Protein AF-A0A016SL12-F1 (afdb_monomer_lite)

Sequence (101 aa):
MISTPQLGLHCGKDRKITELVTTAKVLSLTGTASTVDHKVKHEIEYRNRMGILYNTPYPIKIPQKCKCILQLDRTYVIGYDGNKGGYLFAKLSNELTQEER

Organism: NCBI:txid53326

Secondary structure (DSSP, 8-state):
-------SS---TT----SEEEEEEEEEEEE-SSEEEEEEEEEEEEEESS-----S-EEEEEETTSS-PPPTT-EEEEEEEGGGTEEEEEEEGGG--TTT-

Foldseek 3Di:
DDDDDDDFAPLDPDPVDFQWKFKWAFADWDDDPFWIWTFIQTDGTPHHNPPDDRRDTDIAIDTPVTRDDDDHGFIWTWTHDVVVPHTNDTHGPVPDDPVRD

Radius of gyration: 13.76 Å; chains: 1; bounding box: 36×36×37 Å

Structure (mmCIF, N/CA/C/O backbone):
data_AF-A0A016SL12-F1
#
_entry.id   AF-A0A016SL12-F1
#
loop_
_atom_site.group_PDB
_atom_site.id
_atom_site.type_symbol
_atom_site.label_atom_id
_atom_site.label_alt_id
_atom_site.label_comp_id
_atom_site.label_asym_id
_atom_site.label_entity_id
_atom_site.label_seq_id
_atom_site.pdbx_PDB_ins_code
_atom_site.Cartn_x
_atom_site.Cartn_y
_atom_site.Cartn_z
_atom_site.occupancy
_atom_site.B_iso_or_equiv
_atom_site.auth_seq_id
_atom_site.auth_comp_id
_atom_site.auth_asym_id
_atom_site.auth_atom_id
_atom_site.pdbx_PDB_model_num
ATOM 1 N N . MET A 1 1 ? -21.025 23.775 -13.552 1.00 34.78 1 MET A N 1
ATOM 2 C CA . MET A 1 1 ? -19.904 23.894 -12.594 1.00 34.78 1 MET A CA 1
ATOM 3 C C . MET A 1 1 ? -19.666 22.518 -11.996 1.00 34.78 1 MET A C 1
ATOM 5 O O . MET A 1 1 ? -20.469 22.084 -11.184 1.00 34.78 1 MET A O 1
ATOM 9 N N . ILE A 1 2 ? -18.659 21.787 -12.476 1.00 31.53 2 ILE A N 1
ATOM 10 C CA . ILE A 1 2 ? -18.357 20.437 -11.980 1.00 31.53 2 ILE A CA 1
ATOM 11 C C . ILE A 1 2 ? -17.242 20.589 -10.948 1.00 31.53 2 ILE A C 1
ATOM 13 O O . ILE A 1 2 ? -16.105 20.893 -11.294 1.00 31.53 2 ILE A O 1
ATOM 17 N N . SER A 1 3 ? -17.607 20.458 -9.676 1.00 28.58 3 SER A N 1
ATOM 18 C CA . SER A 1 3 ? -16.661 20.386 -8.567 1.00 28.58 3 SER A CA 1
ATOM 19 C C . SER A 1 3 ? -16.224 18.933 -8.415 1.00 28.58 3 SER A C 1
ATOM 21 O O . SER A 1 3 ? -16.986 18.109 -7.912 1.00 28.58 3 SER A O 1
ATOM 23 N N . THR A 1 4 ? -15.021 18.604 -8.880 1.00 28.83 4 THR A N 1
ATOM 24 C CA . THR A 1 4 ? -14.377 17.312 -8.613 1.00 28.83 4 THR A CA 1
ATOM 25 C C . THR A 1 4 ? -13.694 17.401 -7.242 1.00 28.83 4 THR A C 1
ATOM 27 O O . THR A 1 4 ? -12.742 18.178 -7.103 1.00 28.83 4 THR A O 1
ATOM 30 N N . PRO A 1 5 ? -14.138 16.678 -6.195 1.00 31.78 5 PRO A N 1
ATOM 31 C CA . PRO A 1 5 ? -13.587 16.877 -4.861 1.00 31.78 5 PRO A CA 1
ATOM 32 C C . PRO A 1 5 ? -12.269 16.113 -4.666 1.00 31.78 5 PRO A C 1
ATOM 34 O O . PRO A 1 5 ? -12.224 14.891 -4.699 1.00 31.78 5 PRO A O 1
ATOM 37 N N . GLN A 1 6 ? -11.214 16.895 -4.427 1.00 32.66 6 GLN A N 1
ATOM 38 C CA . GLN A 1 6 ? -10.062 16.669 -3.539 1.00 32.66 6 GLN A CA 1
ATOM 39 C C . GLN A 1 6 ? -9.362 15.292 -3.525 1.00 32.66 6 GLN A C 1
ATOM 41 O O . GLN A 1 6 ? -9.692 14.396 -2.753 1.00 32.66 6 GLN A O 1
ATOM 46 N N . LEU A 1 7 ? -8.235 15.250 -4.251 1.00 36.53 7 LEU A N 1
ATOM 47 C CA . LEU A 1 7 ? -7.082 14.361 -4.050 1.00 36.53 7 LEU A CA 1
ATOM 48 C C . LEU A 1 7 ? -6.612 14.374 -2.582 1.00 36.53 7 LEU A C 1
ATOM 50 O O . LEU A 1 7 ? -6.291 15.426 -2.025 1.00 36.53 7 LEU A O 1
ATOM 54 N N . GLY A 1 8 ? -6.591 13.193 -1.963 1.00 31.05 8 GLY A N 1
ATOM 55 C CA . GLY A 1 8 ? -6.508 13.015 -0.513 1.00 31.05 8 GLY A CA 1
AT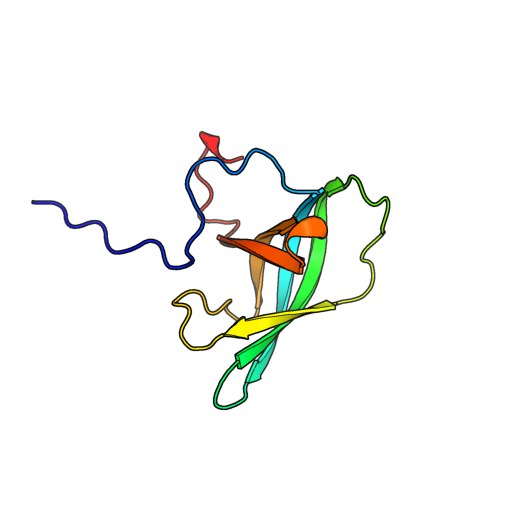OM 56 C C . GLY A 1 8 ? -5.198 12.474 0.066 1.00 31.05 8 GLY A C 1
ATOM 57 O O . GLY A 1 8 ? -5.202 12.083 1.217 1.00 31.05 8 GLY A O 1
ATOM 58 N N . LEU A 1 9 ? -4.080 12.478 -0.651 1.00 36.25 9 LEU A N 1
ATOM 59 C CA . LEU A 1 9 ? -2.705 12.515 -0.111 1.00 36.25 9 LEU A CA 1
ATOM 60 C C . LEU A 1 9 ? -2.037 13.663 -0.879 1.00 36.25 9 LEU A C 1
ATOM 62 O O . LEU A 1 9 ? -2.421 13.899 -2.024 1.00 36.25 9 LEU A O 1
ATOM 66 N N . HIS A 1 10 ? -1.050 14.385 -0.338 1.00 46.47 10 HIS A N 1
ATOM 67 C CA . HIS A 1 10 ? -0.224 15.247 -1.201 1.00 46.47 10 HIS A CA 1
ATOM 68 C C . HIS A 1 10 ? 0.681 14.361 -2.086 1.00 46.47 10 HIS A C 1
ATOM 70 O O . HIS A 1 10 ? 1.899 14.320 -1.933 1.00 46.47 10 HIS A O 1
ATOM 76 N N . CYS A 1 11 ? 0.056 13.638 -3.017 1.00 42.50 11 CYS A N 1
ATOM 77 C CA . CYS A 1 11 ? 0.646 12.951 -4.150 1.00 42.50 11 CYS A CA 1
ATOM 78 C C . CYS A 1 11 ? 0.992 14.037 -5.165 1.00 42.50 11 CYS A C 1
ATOM 80 O O . CYS A 1 11 ? 0.191 14.380 -6.033 1.00 42.50 11 CYS A O 1
ATOM 82 N N . GLY A 1 12 ? 2.136 14.690 -4.961 1.00 37.91 12 GLY A N 1
ATOM 83 C CA . GLY A 1 12 ? 2.614 15.722 -5.872 1.00 37.91 12 GLY A CA 1
ATOM 84 C C . GLY A 1 12 ? 2.624 15.202 -7.308 1.00 37.91 12 GLY A C 1
ATOM 85 O O . GLY A 1 12 ? 3.074 14.082 -7.549 1.00 37.91 12 GLY A O 1
ATOM 86 N N . LYS A 1 13 ? 2.126 16.036 -8.229 1.00 40.44 13 LYS A N 1
ATOM 87 C CA . LYS A 1 13 ? 2.302 15.882 -9.675 1.00 40.44 13 LYS A CA 1
ATOM 88 C C . LYS A 1 13 ? 3.729 15.402 -9.966 1.00 40.44 13 LYS A C 1
ATOM 90 O O . LYS A 1 13 ? 4.680 15.968 -9.423 1.00 40.44 13 LYS A O 1
ATOM 95 N N . ASP A 1 14 ? 3.854 14.356 -10.775 1.00 49.94 14 ASP A N 1
ATOM 96 C CA . ASP A 1 14 ? 5.106 13.937 -11.411 1.00 49.94 14 ASP A CA 1
ATOM 97 C C . ASP A 1 14 ? 6.332 13.831 -10.489 1.00 49.94 14 ASP A C 1
ATOM 99 O O . ASP A 1 14 ? 7.366 14.464 -10.718 1.00 49.94 14 ASP A O 1
ATOM 103 N N . ARG A 1 15 ? 6.297 12.993 -9.447 1.00 46.94 15 ARG A N 1
ATOM 104 C CA . ARG A 1 15 ? 7.554 12.620 -8.774 1.00 46.94 15 ARG A CA 1
ATOM 105 C C . ARG A 1 15 ? 8.219 11.461 -9.511 1.00 46.94 15 ARG A C 1
ATOM 107 O O . ARG A 1 15 ? 7.991 10.301 -9.198 1.00 46.94 15 ARG A O 1
ATOM 114 N N . LYS A 1 16 ? 9.105 11.820 -10.449 1.00 51.94 16 LYS A N 1
ATOM 115 C CA . LYS A 1 16 ? 9.980 10.966 -11.287 1.00 51.94 16 LYS A CA 1
ATOM 116 C C . LYS A 1 16 ? 10.798 9.874 -10.561 1.00 51.94 16 LYS A C 1
ATOM 118 O O . LYS A 1 16 ? 11.539 9.147 -11.218 1.00 51.94 16 LYS A O 1
ATOM 123 N N . ILE A 1 17 ? 10.717 9.735 -9.236 1.00 55.97 17 ILE A N 1
ATOM 124 C CA . ILE A 1 17 ? 11.555 8.807 -8.469 1.00 55.97 17 ILE A CA 1
ATOM 125 C C . ILE A 1 17 ? 10.718 8.143 -7.370 1.00 55.97 17 ILE A C 1
ATOM 127 O O . ILE A 1 17 ? 10.565 8.681 -6.277 1.00 55.97 17 ILE A O 1
ATOM 131 N N . THR A 1 18 ? 10.170 6.974 -7.690 1.00 62.78 18 THR A N 1
ATOM 132 C CA . THR A 1 18 ? 9.786 5.936 -6.729 1.00 62.78 18 THR A CA 1
ATOM 133 C C . THR A 1 18 ? 10.775 4.788 -6.868 1.00 62.78 18 THR A C 1
ATOM 135 O O . THR A 1 18 ? 11.078 4.353 -7.982 1.00 62.78 18 THR A O 1
ATOM 138 N N . GLU A 1 19 ? 11.313 4.319 -5.749 1.00 70.06 19 GLU A N 1
ATOM 139 C CA . GLU A 1 19 ? 12.235 3.177 -5.732 1.00 70.06 19 GLU A CA 1
ATOM 140 C C . GLU A 1 19 ? 11.478 1.852 -5.833 1.00 70.06 19 GLU A C 1
ATOM 142 O O . GLU A 1 19 ? 11.984 0.890 -6.419 1.00 70.06 19 GLU A O 1
ATOM 147 N N . LEU A 1 20 ? 10.247 1.851 -5.313 1.00 77.06 20 LEU A N 1
ATOM 148 C CA . LEU A 1 20 ? 9.328 0.726 -5.322 1.00 77.06 20 LEU A CA 1
ATOM 149 C C . LEU A 1 20 ? 7.927 1.180 -5.749 1.00 77.06 20 LEU A C 1
ATOM 151 O O . LEU A 1 20 ? 7.410 2.182 -5.244 1.00 77.06 20 LEU A O 1
ATOM 155 N N . VAL A 1 21 ? 7.309 0.425 -6.658 1.00 84.06 21 VAL A N 1
ATOM 156 C CA . VAL A 1 21 ? 5.882 0.540 -6.996 1.00 84.06 21 VAL A CA 1
ATOM 157 C C . VAL A 1 21 ? 5.278 -0.855 -7.002 1.00 84.06 21 VAL A C 1
ATOM 159 O O . VAL A 1 21 ? 5.800 -1.752 -7.663 1.00 84.06 21 VAL A O 1
ATOM 162 N N . THR A 1 22 ? 4.193 -1.042 -6.258 1.00 86.44 22 THR A N 1
ATOM 163 C CA . THR A 1 22 ? 3.629 -2.365 -5.967 1.00 86.44 22 THR A CA 1
ATOM 164 C C . THR A 1 22 ? 2.128 -2.286 -5.711 1.00 86.44 22 THR A C 1
ATOM 166 O O . THR A 1 22 ? 1.640 -1.257 -5.239 1.00 86.44 22 THR A O 1
ATOM 169 N N . THR A 1 23 ? 1.385 -3.354 -6.000 1.00 89.56 23 THR A N 1
ATOM 170 C CA . THR A 1 23 ? 0.059 -3.544 -5.409 1.00 89.56 23 THR A CA 1
ATOM 171 C C . THR A 1 23 ? 0.188 -4.087 -3.992 1.00 89.56 23 THR A C 1
ATOM 173 O O . THR A 1 23 ? 0.984 -4.987 -3.730 1.00 89.56 23 THR A O 1
ATOM 176 N N . ALA A 1 24 ? -0.618 -3.573 -3.069 1.00 89.31 24 ALA A N 1
ATOM 177 C CA . ALA A 1 24 ? -0.686 -4.094 -1.715 1.00 89.31 24 ALA A CA 1
ATOM 178 C C . ALA A 1 24 ? -2.129 -4.167 -1.213 1.00 89.31 24 ALA A C 1
ATOM 180 O O . ALA A 1 24 ? -2.889 -3.198 -1.329 1.00 89.31 24 ALA A O 1
ATOM 181 N N . LYS A 1 25 ? -2.491 -5.309 -0.625 1.00 91.94 25 LYS A N 1
ATOM 182 C CA . LYS A 1 25 ? -3.778 -5.519 0.038 1.00 91.94 25 LYS A CA 1
ATOM 183 C C . LYS A 1 25 ? -3.691 -5.110 1.505 1.00 91.94 25 LYS A C 1
ATOM 185 O O . LYS A 1 25 ? -2.787 -5.543 2.221 1.00 91.94 25 LYS A O 1
ATOM 190 N N . VAL A 1 26 ? -4.650 -4.317 1.972 1.00 90.38 26 VAL A N 1
ATOM 191 C CA . VAL A 1 26 ? -4.764 -3.929 3.384 1.00 90.38 26 VAL A CA 1
ATOM 192 C C . VAL A 1 26 ? -5.371 -5.080 4.184 1.00 90.38 26 VAL A C 1
ATOM 194 O O . VAL A 1 26 ? -6.507 -5.480 3.940 1.00 90.38 26 VAL A O 1
ATOM 197 N N . LEU A 1 27 ? -4.619 -5.605 5.149 1.00 90.94 27 LEU A N 1
ATOM 198 C CA . LEU A 1 27 ? -5.008 -6.754 5.971 1.00 90.94 27 LEU A CA 1
ATOM 199 C C . LEU A 1 27 ? -5.551 -6.365 7.346 1.00 90.94 27 LEU A C 1
ATOM 201 O O . LEU A 1 27 ? -6.361 -7.092 7.909 1.00 90.94 27 LEU A O 1
ATOM 205 N N . SER A 1 28 ? -5.075 -5.260 7.921 1.00 89.56 28 SER A N 1
ATOM 206 C CA . SER A 1 28 ? -5.578 -4.761 9.203 1.00 89.56 28 SER A CA 1
ATOM 207 C C . SER A 1 28 ? -5.316 -3.271 9.368 1.00 89.56 28 SER A C 1
ATOM 209 O O . SER A 1 28 ? -4.344 -2.738 8.827 1.00 89.56 28 SER A O 1
ATOM 211 N N . LEU A 1 29 ? -6.159 -2.622 10.169 1.00 87.12 29 LEU A N 1
ATOM 212 C CA . LEU A 1 29 ? -6.048 -1.219 10.552 1.00 87.12 29 LEU A CA 1
ATOM 213 C C . LEU A 1 29 ? -5.940 -1.138 12.074 1.00 87.12 29 LEU A C 1
ATOM 215 O O . LEU A 1 29 ? -6.815 -1.633 12.782 1.00 87.12 29 LEU A O 1
ATOM 219 N N . THR A 1 30 ? -4.884 -0.514 12.579 1.00 83.69 30 THR A N 1
ATOM 220 C CA . THR A 1 30 ? -4.688 -0.262 14.013 1.00 83.69 30 THR A CA 1
ATOM 221 C C . THR A 1 30 ? -4.349 1.207 14.205 1.00 83.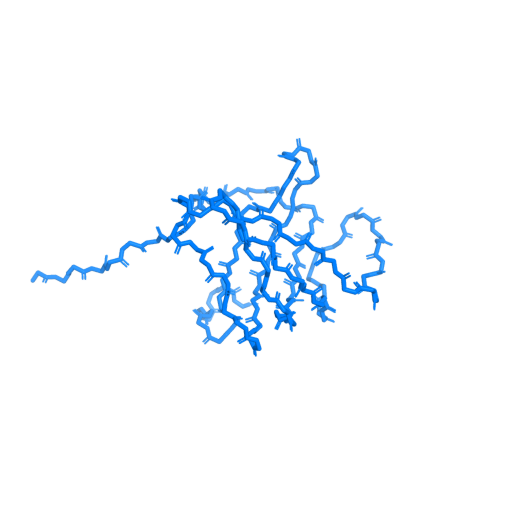69 30 THR A C 1
ATOM 223 O O . THR A 1 30 ? -3.357 1.683 13.663 1.00 83.69 30 THR A O 1
ATOM 226 N N . GLY A 1 31 ? -5.187 1.951 14.926 1.00 74.44 31 GLY A N 1
ATOM 227 C CA . GLY A 1 31 ? -5.052 3.401 15.066 1.00 74.44 31 GLY A CA 1
ATOM 228 C C . GLY A 1 31 ? -4.645 3.848 16.464 1.00 74.44 31 GLY A C 1
ATOM 229 O O . GLY A 1 31 ? -5.043 3.254 17.462 1.00 74.44 31 GLY A O 1
ATOM 230 N N . THR A 1 32 ? -3.897 4.944 16.518 1.00 70.12 32 THR A N 1
ATOM 231 C CA . THR A 1 32 ? -3.780 5.826 17.686 1.00 70.12 32 THR A CA 1
ATOM 232 C C . THR A 1 32 ? -4.485 7.151 17.374 1.00 70.12 32 THR A C 1
ATOM 234 O O . THR A 1 32 ? -4.988 7.339 16.269 1.00 70.12 32 THR A O 1
ATOM 237 N N . ALA A 1 33 ? -4.507 8.100 18.313 1.00 65.38 33 ALA A N 1
ATOM 238 C CA . ALA 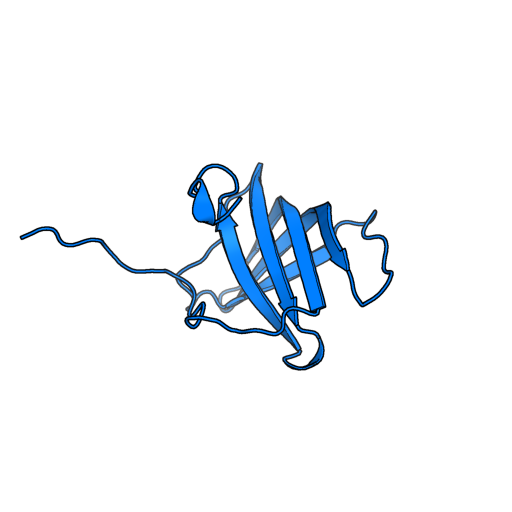A 1 33 ? -5.076 9.433 18.081 1.00 65.38 33 ALA A CA 1
ATOM 239 C C . ALA A 1 33 ? -4.290 10.294 17.062 1.00 65.38 33 ALA A C 1
ATOM 241 O O . ALA A 1 33 ? -4.735 11.383 16.711 1.00 65.38 33 ALA A O 1
ATOM 242 N N . SER A 1 34 ? -3.104 9.860 16.614 1.00 71.62 34 SER A N 1
ATOM 243 C CA . SER A 1 34 ? -2.227 10.640 15.726 1.00 71.62 34 SER A CA 1
ATOM 244 C C . SER A 1 34 ? -1.919 9.943 14.396 1.00 71.62 34 SER A C 1
ATOM 246 O O . SER A 1 34 ? -1.762 10.618 13.370 1.00 71.62 34 SER A O 1
ATOM 248 N N . THR A 1 35 ? -1.873 8.609 14.372 1.00 74.62 35 THR A N 1
ATOM 249 C CA . THR A 1 35 ? -1.608 7.807 13.165 1.00 74.62 35 THR A CA 1
ATOM 250 C C . THR A 1 35 ? -2.534 6.602 13.062 1.00 74.62 35 THR A C 1
ATOM 252 O O . THR A 1 35 ? -2.979 6.051 14.067 1.00 74.62 35 THR A O 1
ATOM 255 N N . VAL A 1 36 ? -2.783 6.158 11.831 1.00 78.00 36 VAL A N 1
ATOM 256 C CA . VAL A 1 36 ? -3.336 4.834 11.539 1.00 78.00 36 VAL A CA 1
ATOM 257 C C . VAL A 1 36 ? -2.228 3.981 10.937 1.00 78.00 36 VAL A C 1
ATOM 259 O O . VAL A 1 36 ? -1.654 4.319 9.898 1.00 78.00 36 VAL A O 1
ATOM 262 N N . ASP A 1 37 ? -1.927 2.877 11.604 1.00 83.31 37 ASP A N 1
ATOM 263 C CA . ASP A 1 37 ? -1.010 1.853 11.133 1.00 83.31 37 ASP A CA 1
ATOM 264 C C . ASP A 1 37 ? -1.819 0.844 10.301 1.00 83.31 37 ASP A C 1
ATOM 266 O O . ASP A 1 37 ? -2.788 0.245 10.770 1.00 83.31 37 ASP A O 1
ATOM 270 N N . HIS A 1 38 ? -1.430 0.678 9.043 1.00 84.19 38 HIS A N 1
ATOM 271 C CA . HIS A 1 38 ? -2.069 -0.197 8.070 1.00 84.19 38 HIS A CA 1
ATOM 272 C C . HIS A 1 38 ? -1.134 -1.372 7.816 1.00 84.19 38 HIS A C 1
ATOM 274 O O . HIS A 1 38 ? -0.049 -1.189 7.266 1.00 84.19 38 HIS A O 1
ATOM 280 N N . LYS A 1 39 ? -1.520 -2.586 8.201 1.00 88.19 39 LYS A N 1
ATOM 281 C CA . LYS A 1 39 ? -0.756 -3.776 7.818 1.00 88.19 39 LYS A CA 1
ATOM 282 C C . LYS A 1 39 ? -1.125 -4.123 6.386 1.00 88.19 39 LYS A C 1
ATOM 284 O O . LYS A 1 39 ? -2.288 -4.428 6.123 1.00 88.19 39 LYS A O 1
ATOM 289 N N . VAL A 1 40 ? -0.160 -4.086 5.477 1.00 88.19 40 VAL A N 1
ATOM 290 C CA . VAL A 1 40 ? -0.384 -4.403 4.065 1.00 88.19 40 VAL A CA 1
ATOM 291 C C . VAL A 1 40 ? 0.423 -5.618 3.643 1.00 88.19 40 VAL A C 1
ATOM 293 O O . VAL A 1 40 ? 1.510 -5.857 4.164 1.00 88.19 40 VAL A O 1
ATOM 296 N N . LYS A 1 41 ? -0.100 -6.389 2.694 1.00 88.62 41 LYS A N 1
ATOM 297 C CA . LYS A 1 41 ? 0.628 -7.462 2.016 1.00 88.62 41 LYS A CA 1
ATOM 298 C C . LYS A 1 41 ? 0.831 -7.068 0.565 1.00 88.62 41 LYS A C 1
ATOM 300 O O . LYS A 1 41 ? -0.147 -6.832 -0.135 1.00 88.62 41 LYS A O 1
ATOM 305 N N . HIS A 1 42 ? 2.084 -7.001 0.144 1.00 85.56 42 HIS A N 1
ATOM 306 C CA . HIS A 1 42 ? 2.453 -6.729 -1.238 1.00 85.56 42 HIS A CA 1
ATOM 307 C C . HIS A 1 42 ? 2.159 -7.955 -2.111 1.00 85.56 42 HIS A C 1
ATOM 309 O O . HIS A 1 42 ? 2.347 -9.088 -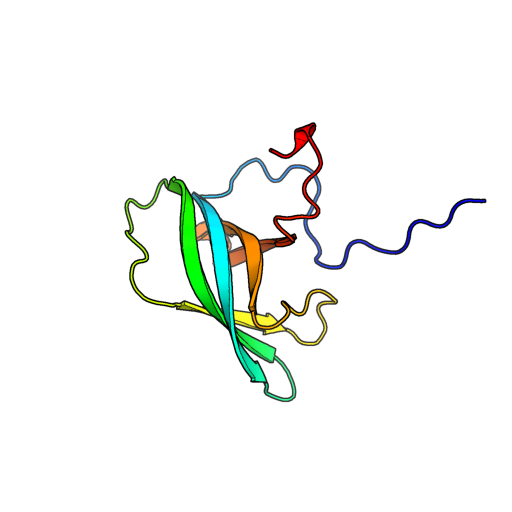1.665 1.00 85.56 42 HIS A O 1
ATOM 315 N N . GLU A 1 43 ? 1.640 -7.734 -3.318 1.00 83.62 43 GLU A N 1
ATOM 316 C CA . GLU A 1 43 ? 1.184 -8.807 -4.214 1.00 83.62 43 GLU A CA 1
ATOM 317 C C . GLU A 1 43 ? 1.930 -8.787 -5.551 1.00 83.62 43 GLU A C 1
ATOM 319 O O . GLU A 1 43 ? 2.504 -9.798 -5.944 1.00 83.62 43 GLU A O 1
ATOM 324 N N . ILE A 1 44 ? 1.941 -7.643 -6.242 1.00 83.50 44 ILE A N 1
ATOM 325 C CA . ILE A 1 44 ? 2.611 -7.462 -7.536 1.00 83.50 44 ILE A CA 1
ATOM 326 C C . ILE A 1 44 ? 3.608 -6.319 -7.405 1.00 83.50 44 ILE A C 1
ATOM 328 O O . ILE A 1 44 ? 3.293 -5.276 -6.835 1.00 83.50 44 ILE A O 1
ATOM 332 N N . GLU A 1 45 ? 4.804 -6.491 -7.953 1.00 78.88 45 GLU A N 1
ATOM 333 C CA . GLU A 1 45 ? 5.827 -5.451 -8.025 1.00 78.88 45 GLU A CA 1
ATOM 334 C C . GLU A 1 45 ? 5.972 -4.977 -9.473 1.00 78.88 45 GLU A C 1
ATOM 336 O O . GLU A 1 45 ? 6.264 -5.764 -10.368 1.00 78.88 45 GLU A O 1
ATOM 341 N N . TYR A 1 46 ? 5.774 -3.681 -9.705 1.00 77.12 46 TYR A N 1
ATOM 342 C CA . TYR A 1 46 ? 5.933 -3.054 -11.023 1.00 77.12 46 TYR A CA 1
ATOM 343 C C . TYR A 1 46 ? 7.319 -2.433 -11.201 1.00 77.12 46 TYR A C 1
ATOM 345 O O . TYR A 1 46 ? 7.818 -2.289 -12.315 1.00 77.12 46 TYR A O 1
ATOM 353 N N . ARG A 1 47 ? 7.953 -2.044 -10.093 1.00 71.25 47 ARG A N 1
ATOM 354 C CA . ARG A 1 47 ? 9.300 -1.476 -10.068 1.00 71.25 47 ARG A CA 1
ATOM 355 C C . ARG A 1 47 ? 9.938 -1.826 -8.740 1.00 71.25 47 ARG A C 1
ATOM 357 O O . ARG A 1 47 ? 9.372 -1.466 -7.719 1.00 71.25 47 ARG A O 1
ATOM 364 N N . ASN A 1 48 ? 11.104 -2.463 -8.753 1.00 67.94 48 ASN A N 1
ATOM 365 C CA . ASN A 1 48 ? 11.858 -2.767 -7.542 1.00 67.94 48 ASN A CA 1
ATOM 366 C C . ASN A 1 48 ? 13.342 -2.486 -7.784 1.00 67.94 48 ASN A C 1
ATOM 368 O O . ASN A 1 48 ? 14.046 -3.281 -8.404 1.00 67.94 48 ASN A O 1
ATOM 372 N N . ARG A 1 49 ? 13.825 -1.332 -7.316 1.00 60.72 49 ARG A N 1
ATOM 373 C CA . ARG A 1 49 ? 15.267 -1.035 -7.335 1.00 60.72 49 ARG A CA 1
ATOM 374 C C . ARG A 1 49 ? 16.003 -1.635 -6.130 1.00 60.72 49 ARG A C 1
ATOM 376 O O . ARG A 1 49 ? 17.227 -1.641 -6.124 1.00 60.72 49 ARG A O 1
ATOM 383 N N . MET A 1 50 ? 15.264 -2.109 -5.125 1.00 56.03 50 MET A N 1
ATOM 384 C CA . MET A 1 50 ? 15.802 -2.598 -3.855 1.00 56.03 50 MET A CA 1
ATOM 385 C C . MET A 1 50 ? 16.033 -4.119 -3.839 1.00 56.03 50 MET A C 1
ATOM 387 O O . MET A 1 50 ? 16.743 -4.602 -2.966 1.00 56.03 50 MET A O 1
ATOM 391 N N . GLY A 1 51 ? 15.461 -4.878 -4.783 1.00 55.00 51 GLY A N 1
ATOM 392 C CA . GLY A 1 51 ? 15.591 -6.340 -4.852 1.00 55.00 51 GLY A CA 1
ATOM 393 C C . GLY A 1 51 ? 14.966 -7.083 -3.664 1.00 55.00 51 GLY A C 1
ATOM 394 O O . GLY A 1 51 ? 15.312 -8.232 -3.404 1.00 55.00 51 GLY A O 1
ATOM 395 N N . ILE A 1 52 ? 14.078 -6.426 -2.911 1.00 55.28 52 ILE A N 1
ATOM 396 C CA . ILE A 1 52 ? 13.460 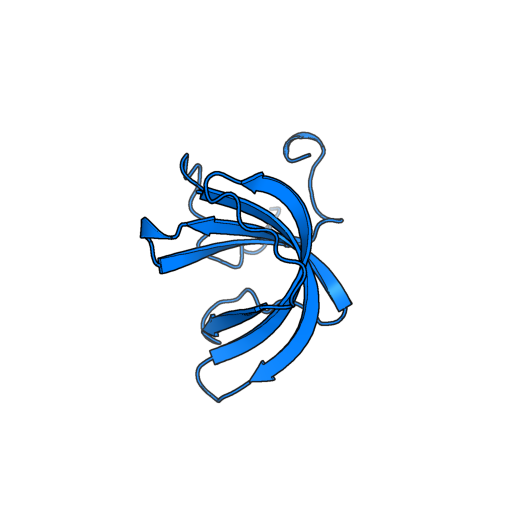-6.981 -1.702 1.00 55.28 52 ILE A CA 1
ATOM 397 C C . ILE A 1 52 ? 12.170 -7.701 -2.092 1.00 55.28 52 ILE A C 1
ATOM 399 O O . ILE A 1 52 ? 11.278 -7.071 -2.646 1.00 55.28 52 ILE A O 1
ATOM 403 N N . LEU A 1 53 ? 12.078 -8.997 -1.779 1.00 54.00 53 LEU A N 1
ATOM 404 C CA . LEU A 1 53 ? 10.854 -9.794 -1.893 1.00 54.00 53 LEU A CA 1
ATOM 405 C C . LEU A 1 53 ? 9.989 -9.592 -0.645 1.00 54.00 53 LEU A C 1
ATOM 407 O O . LEU A 1 53 ? 10.306 -10.094 0.438 1.00 54.00 53 LEU A O 1
ATOM 411 N N . TYR A 1 54 ? 8.868 -8.893 -0.792 1.00 62.03 54 TYR A N 1
ATOM 412 C CA . TYR A 1 54 ? 7.948 -8.607 0.311 1.00 62.03 54 TYR A CA 1
ATOM 413 C C . TYR A 1 54 ? 6.921 -9.738 0.519 1.00 62.03 54 TYR A C 1
ATOM 415 O O . TYR A 1 54 ? 5.713 -9.521 0.470 1.00 62.03 54 TYR A O 1
ATOM 423 N N . ASN A 1 55 ? 7.389 -10.963 0.795 1.00 65.25 55 ASN A N 1
ATOM 424 C CA . ASN A 1 55 ? 6.500 -12.088 1.152 1.00 65.25 55 ASN A CA 1
ATOM 425 C C . ASN A 1 55 ? 5.849 -11.925 2.539 1.00 65.25 55 ASN A C 1
ATOM 427 O O . ASN A 1 55 ? 4.873 -12.604 2.866 1.00 65.25 55 ASN A O 1
ATOM 431 N N . THR A 1 56 ? 6.380 -11.015 3.354 1.00 72.12 56 THR A N 1
ATOM 432 C CA . THR A 1 56 ? 5.874 -10.700 4.689 1.00 72.12 56 THR A CA 1
ATOM 433 C C . THR A 1 56 ? 4.986 -9.456 4.624 1.00 72.12 56 THR A C 1
ATOM 435 O O . THR A 1 56 ? 5.324 -8.515 3.915 1.00 72.12 56 THR A O 1
ATOM 438 N N . PRO A 1 57 ? 3.855 -9.392 5.345 1.00 80.38 57 PRO A N 1
ATOM 439 C CA . PRO A 1 57 ? 3.100 -8.149 5.462 1.00 80.38 57 PRO A CA 1
ATOM 440 C C . PRO A 1 57 ? 3.860 -7.070 6.253 1.00 80.38 57 PRO A C 1
ATOM 442 O O . PRO A 1 57 ? 4.390 -7.364 7.327 1.00 80.38 57 PRO A O 1
ATOM 445 N N . TYR A 1 58 ? 3.839 -5.820 5.785 1.00 77.38 58 TYR A N 1
ATOM 446 C CA . TYR A 1 58 ? 4.542 -4.687 6.402 1.00 77.38 58 TYR A CA 1
ATOM 447 C C . TYR A 1 58 ? 3.572 -3.619 6.926 1.00 77.38 58 TYR A C 1
ATOM 449 O O . TYR A 1 58 ? 2.520 -3.385 6.325 1.00 77.38 58 TYR A O 1
ATOM 457 N N . PRO A 1 59 ? 3.893 -2.954 8.051 1.00 78.50 59 PRO A N 1
ATOM 458 C CA . PRO A 1 59 ? 3.106 -1.834 8.545 1.00 78.50 59 PRO A CA 1
ATOM 459 C C . PRO A 1 59 ? 3.411 -0.543 7.768 1.00 78.50 59 PRO A C 1
ATOM 461 O O . PRO A 1 59 ? 4.567 -0.156 7.595 1.00 78.50 59 PRO A O 1
ATOM 464 N N . ILE A 1 60 ? 2.358 0.165 7.369 1.00 80.56 60 ILE A N 1
ATOM 465 C CA . ILE A 1 60 ? 2.390 1.509 6.787 1.00 80.56 60 ILE A CA 1
ATOM 466 C C . ILE A 1 60 ? 1.724 2.473 7.761 1.00 80.56 60 ILE A C 1
ATOM 468 O O . ILE A 1 60 ? 0.533 2.353 8.043 1.00 80.56 60 ILE A O 1
ATOM 472 N N . LYS A 1 61 ? 2.470 3.460 8.256 1.00 79.00 61 LYS A N 1
ATOM 473 C CA . LYS A 1 61 ? 1.924 4.482 9.155 1.00 79.00 61 LYS A CA 1
ATOM 474 C C . LYS A 1 61 ? 1.469 5.691 8.352 1.00 79.00 61 LYS A C 1
ATOM 476 O O . LYS A 1 61 ? 2.289 6.333 7.698 1.00 79.00 61 LYS A O 1
ATOM 481 N N . ILE A 1 62 ? 0.183 6.020 8.425 1.00 76.25 62 ILE A N 1
ATOM 482 C CA . ILE A 1 62 ? -0.372 7.224 7.801 1.00 76.25 62 ILE A CA 1
ATOM 483 C C . ILE A 1 62 ? -0.892 8.151 8.907 1.00 76.25 62 ILE A C 1
ATOM 485 O O . ILE A 1 62 ? -1.704 7.718 9.727 1.00 76.25 62 ILE A O 1
ATOM 489 N N . PRO A 1 63 ? -0.444 9.418 8.975 1.00 74.69 63 PRO A N 1
ATOM 490 C CA . PRO A 1 63 ? -0.989 10.384 9.924 1.00 74.69 63 PRO A CA 1
ATOM 491 C C . PRO A 1 63 ? -2.500 10.561 9.740 1.00 74.69 63 PRO A C 1
ATOM 493 O O . PRO A 1 63 ? -2.953 10.743 8.614 1.00 74.69 63 PRO A O 1
ATOM 496 N N . GLN A 1 64 ? -3.280 10.603 10.824 1.00 71.69 64 GLN A N 1
ATOM 497 C CA . GLN A 1 64 ? -4.743 10.784 10.741 1.00 71.69 64 GLN A CA 1
ATOM 498 C C . GLN A 1 64 ? -5.160 12.116 10.100 1.00 71.69 64 GLN A C 1
ATOM 500 O O . GLN A 1 64 ? -6.239 12.228 9.530 1.00 71.69 64 GLN A O 1
ATOM 505 N N . LYS A 1 65 ? -4.281 13.127 10.142 1.00 69.75 65 LYS A N 1
ATOM 506 C CA . LYS A 1 65 ? -4.468 14.403 9.433 1.00 69.75 65 LYS A CA 1
ATOM 507 C C . LYS A 1 65 ? -4.415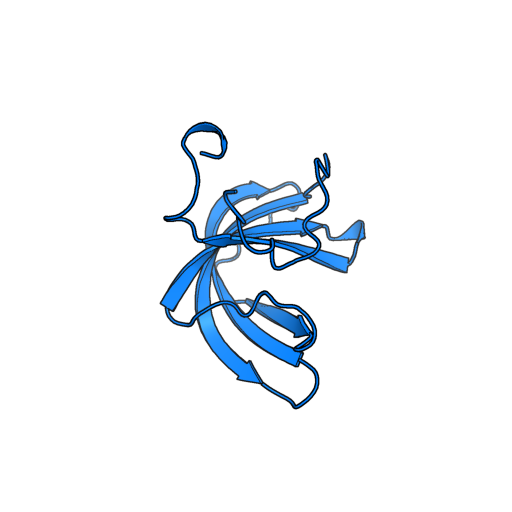 14.274 7.903 1.00 69.75 65 LYS A C 1
ATOM 509 O O . LYS A 1 65 ? -4.778 15.215 7.201 1.00 69.75 65 LYS A O 1
ATOM 514 N N . CYS A 1 66 ? -3.924 13.153 7.372 1.00 66.88 66 CYS A N 1
ATOM 515 C CA . CYS A 1 66 ? -3.961 12.863 5.944 1.00 66.88 66 CYS A CA 1
ATOM 516 C C . CYS A 1 66 ? -5.343 12.314 5.574 1.00 66.88 66 CYS A C 1
ATOM 518 O O . CYS A 1 66 ? -5.851 11.404 6.217 1.00 66.88 66 CYS A O 1
ATOM 520 N N . LYS A 1 67 ? -5.934 12.824 4.488 1.00 62.56 67 LYS A N 1
ATOM 521 C CA . LYS A 1 67 ? -7.250 12.378 3.995 1.00 62.56 67 LYS A CA 1
ATOM 522 C C . LYS A 1 67 ? -7.239 10.982 3.351 1.00 62.56 67 LYS A C 1
ATOM 524 O O . LYS A 1 67 ? -8.277 10.532 2.881 1.00 62.56 67 LYS A O 1
ATOM 529 N N . CYS A 1 68 ? -6.097 10.298 3.310 1.00 66.44 68 CYS A N 1
ATOM 530 C CA . CYS A 1 68 ? -5.978 8.972 2.721 1.00 66.44 68 CYS A CA 1
ATOM 531 C C . CYS A 1 68 ? -5.859 7.941 3.833 1.00 66.44 68 CYS A C 1
ATOM 533 O O . CYS A 1 68 ? -4.767 7.614 4.289 1.00 66.44 68 CYS A O 1
ATOM 535 N N . ILE A 1 69 ? -7.008 7.458 4.284 1.00 72.38 69 ILE A N 1
ATOM 536 C CA . ILE A 1 69 ? -7.078 6.268 5.122 1.00 72.38 69 ILE A CA 1
ATOM 537 C C . ILE A 1 69 ? -7.294 5.102 4.163 1.00 72.38 69 ILE A C 1
ATOM 539 O O . ILE A 1 69 ? -8.261 5.109 3.395 1.00 72.38 69 ILE A O 1
ATOM 543 N N . LEU A 1 70 ? -6.382 4.127 4.167 1.00 84.50 70 LEU A N 1
ATOM 544 C CA . LEU A 1 70 ? -6.568 2.939 3.342 1.00 84.50 70 LEU A CA 1
ATOM 545 C C . LEU A 1 70 ? -7.663 2.086 3.976 1.00 84.50 70 LEU A C 1
ATOM 547 O O . LEU A 1 70 ? -7.729 1.925 5.194 1.00 84.50 70 LEU A O 1
ATOM 551 N N . GLN A 1 71 ? -8.536 1.543 3.145 1.00 86.81 71 GLN A N 1
ATOM 552 C CA . GLN A 1 71 ? -9.658 0.742 3.604 1.00 86.81 71 GLN A CA 1
ATOM 553 C C . GLN A 1 71 ? -9.240 -0.717 3.765 1.00 86.81 71 GLN A C 1
ATOM 555 O O . GLN A 1 71 ? -8.478 -1.245 2.955 1.00 86.81 71 GLN A O 1
ATOM 560 N N . LEU A 1 72 ? -9.773 -1.368 4.800 1.00 89.81 72 LEU A N 1
ATOM 561 C CA . LEU A 1 72 ? -9.576 -2.794 5.042 1.00 89.81 72 LEU A CA 1
ATOM 562 C C . LEU A 1 72 ? -10.027 -3.621 3.827 1.00 89.81 72 LEU A C 1
ATOM 564 O O . LEU A 1 72 ? -11.007 -3.275 3.168 1.00 89.81 72 LEU A O 1
ATOM 568 N N . ASP A 1 73 ? -9.299 -4.699 3.535 1.00 90.38 73 ASP A N 1
ATOM 569 C CA . ASP A 1 73 ? -9.567 -5.641 2.442 1.00 90.38 73 ASP A CA 1
ATOM 570 C C . ASP A 1 73 ? -9.558 -5.053 1.023 1.00 90.38 73 ASP A C 1
ATOM 572 O O . ASP A 1 73 ? -9.932 -5.727 0.061 1.00 90.38 73 ASP A O 1
ATOM 576 N N . ARG A 1 74 ? -9.069 -3.822 0.854 1.00 91.56 74 ARG A N 1
ATOM 577 C CA . ARG A 1 74 ? -8.857 -3.208 -0.460 1.00 91.56 74 ARG A CA 1
ATOM 578 C C . ARG A 1 74 ? -7.408 -3.346 -0.918 1.00 91.56 74 ARG A C 1
ATOM 580 O O . ARG A 1 74 ? -6.484 -3.367 -0.103 1.00 91.56 74 ARG A O 1
ATOM 587 N N . THR A 1 75 ? -7.226 -3.383 -2.237 1.00 91.94 75 THR A N 1
ATOM 588 C CA . THR A 1 75 ? -5.912 -3.411 -2.891 1.00 91.94 75 THR A CA 1
ATOM 589 C C . THR A 1 75 ? -5.596 -2.055 -3.508 1.00 91.94 75 THR A C 1
ATOM 591 O O . THR A 1 75 ? -6.388 -1.512 -4.288 1.00 91.94 75 THR A O 1
ATOM 594 N N . TYR A 1 76 ? -4.418 -1.528 -3.189 1.00 89.88 76 TYR A N 1
ATOM 595 C CA . TYR A 1 76 ? -3.924 -0.233 -3.654 1.00 89.88 76 TYR A CA 1
ATOM 596 C C . TYR A 1 76 ? -2.637 -0.401 -4.454 1.00 89.88 76 TYR A C 1
ATOM 598 O O . TYR A 1 76 ? -1.817 -1.244 -4.105 1.00 89.88 76 TYR A O 1
ATOM 606 N N . VAL A 1 77 ? -2.416 0.437 -5.466 1.00 88.75 77 VAL A N 1
ATOM 607 C CA . VAL A 1 77 ? -1.072 0.688 -6.001 1.00 88.75 77 VAL A CA 1
ATOM 608 C C . VAL A 1 77 ? -0.395 1.705 -5.099 1.00 88.75 77 VAL A C 1
ATOM 610 O O . VAL A 1 77 ? -0.901 2.816 -4.918 1.00 88.75 77 VAL A O 1
ATOM 613 N N . ILE A 1 78 ? 0.735 1.317 -4.522 1.00 84.88 78 ILE A N 1
ATOM 614 C CA . ILE A 1 78 ? 1.485 2.099 -3.546 1.00 84.88 78 ILE A CA 1
ATOM 615 C C . ILE A 1 78 ? 2.889 2.365 -4.091 1.00 84.88 78 ILE A C 1
ATOM 617 O O . ILE A 1 78 ? 3.559 1.460 -4.592 1.00 84.88 78 ILE A O 1
ATOM 621 N N . GLY A 1 79 ? 3.332 3.617 -3.974 1.00 81.75 79 GLY A N 1
ATOM 622 C CA . GLY A 1 79 ? 4.689 4.043 -4.308 1.00 81.75 79 GLY A CA 1
ATOM 623 C C . GLY A 1 79 ? 5.497 4.377 -3.059 1.00 81.75 79 GLY A C 1
ATOM 624 O O . GLY A 1 79 ? 5.034 5.152 -2.217 1.00 81.75 79 GLY A O 1
ATOM 625 N N . TYR A 1 80 ? 6.710 3.839 -2.958 1.00 77.25 80 TYR A N 1
ATOM 626 C CA . TYR A 1 80 ? 7.642 4.082 -1.853 1.00 77.25 80 TYR A CA 1
ATOM 627 C C . TYR A 1 80 ? 8.960 4.693 -2.349 1.00 77.25 80 TYR A C 1
ATOM 629 O O . TYR A 1 80 ? 9.449 4.375 -3.440 1.00 77.25 80 TYR A O 1
ATOM 637 N N . ASP A 1 81 ? 9.520 5.593 -1.541 1.00 75.50 81 ASP A N 1
ATOM 638 C CA . ASP A 1 81 ? 10.828 6.218 -1.752 1.00 75.50 81 ASP A CA 1
ATOM 639 C C . ASP A 1 81 ? 11.608 6.188 -0.430 1.00 75.50 81 ASP A C 1
ATOM 641 O O . ASP A 1 81 ? 11.279 6.910 0.521 1.00 75.50 81 ASP A O 1
ATOM 645 N N . GLY A 1 82 ? 12.641 5.344 -0.373 1.00 65.69 82 GLY A N 1
ATOM 646 C CA . GLY A 1 82 ? 13.499 5.178 0.794 1.00 65.69 82 GLY A CA 1
ATOM 647 C C . GLY A 1 82 ? 14.311 6.430 1.109 1.00 65.69 82 GLY A C 1
ATOM 648 O O . GLY A 1 82 ? 14.500 6.745 2.282 1.00 65.69 82 GLY A O 1
ATOM 649 N N . ASN A 1 83 ? 14.683 7.228 0.100 1.00 66.25 83 ASN A N 1
ATOM 650 C CA . ASN A 1 83 ? 15.419 8.484 0.312 1.00 66.25 83 ASN A CA 1
ATOM 651 C C . ASN A 1 83 ? 14.556 9.561 0.978 1.00 66.25 83 ASN A C 1
ATOM 653 O O . ASN A 1 83 ? 15.072 10.441 1.665 1.00 66.25 83 ASN A O 1
ATOM 657 N N . LYS A 1 84 ? 13.235 9.506 0.773 1.00 64.06 84 LYS A N 1
ATOM 658 C CA . LYS A 1 84 ? 12.267 10.376 1.462 1.00 64.06 84 LYS A CA 1
ATOM 659 C C . LYS A 1 84 ? 11.695 9.742 2.728 1.00 64.06 84 LYS A C 1
ATOM 661 O O . LYS A 1 84 ? 10.849 10.357 3.375 1.00 64.06 84 LYS A O 1
ATOM 666 N N . GLY A 1 85 ? 12.151 8.538 3.074 1.00 63.44 85 GLY A N 1
ATOM 667 C CA . GLY A 1 85 ? 11.764 7.828 4.285 1.00 63.44 85 GLY A CA 1
ATOM 668 C C . GLY A 1 85 ? 10.282 7.463 4.339 1.00 63.44 85 GLY A C 1
ATOM 669 O O . GLY A 1 85 ? 9.720 7.423 5.433 1.00 63.44 85 GLY A O 1
ATOM 670 N N . GLY A 1 86 ? 9.615 7.225 3.201 1.00 71.44 86 GLY A N 1
ATOM 671 C CA . GLY A 1 86 ? 8.185 6.942 3.262 1.00 71.44 86 GLY A CA 1
ATOM 672 C C . GLY A 1 86 ? 7.453 6.669 1.956 1.00 71.44 86 GLY A C 1
ATOM 673 O O . GLY A 1 86 ? 7.990 6.702 0.849 1.00 71.44 86 GLY A O 1
ATOM 674 N N . TYR A 1 87 ? 6.163 6.401 2.132 1.00 73.69 87 TYR A N 1
ATOM 675 C CA . TYR A 1 87 ? 5.204 6.189 1.058 1.00 73.69 87 TYR A CA 1
ATOM 676 C C . TYR A 1 87 ? 4.762 7.528 0.467 1.00 73.69 87 TYR A C 1
ATOM 678 O O . TYR A 1 87 ? 4.399 8.453 1.194 1.00 73.69 87 TYR A O 1
ATOM 686 N N . LEU A 1 88 ? 4.805 7.633 -0.861 1.00 73.06 88 LEU A N 1
ATOM 687 C CA . LEU A 1 88 ? 4.524 8.871 -1.590 1.00 73.06 88 LEU A CA 1
ATOM 688 C C . LEU A 1 88 ? 3.082 8.950 -2.086 1.00 73.06 88 LEU A C 1
ATOM 690 O O . LEU A 1 88 ? 2.507 10.038 -2.163 1.00 73.06 88 LEU A O 1
ATOM 694 N N . PHE A 1 89 ? 2.505 7.807 -2.447 1.00 78.88 89 PHE A N 1
ATOM 695 C CA . PHE A 1 89 ? 1.134 7.722 -2.923 1.00 78.88 89 PHE A CA 1
ATOM 696 C C . PHE A 1 89 ? 0.533 6.347 -2.654 1.00 78.88 89 PHE A C 1
ATOM 698 O O . PHE A 1 89 ? 1.250 5.351 -2.549 1.00 78.88 89 PHE A O 1
ATOM 705 N N . ALA A 1 90 ? -0.794 6.321 -2.599 1.00 83.00 90 ALA A N 1
ATOM 706 C CA . ALA A 1 90 ? -1.604 5.118 -2.632 1.00 83.00 90 ALA A CA 1
ATOM 707 C C . ALA A 1 90 ? -2.869 5.417 -3.445 1.00 83.00 90 ALA A C 1
ATOM 709 O O . ALA A 1 90 ? -3.556 6.402 -3.165 1.00 83.00 90 ALA A O 1
ATOM 710 N N . LYS A 1 91 ? -3.172 4.588 -4.447 1.00 86.69 91 LYS A N 1
ATOM 711 C CA . LYS A 1 91 ? -4.397 4.696 -5.251 1.00 86.69 91 LYS A CA 1
ATOM 712 C C . LYS A 1 91 ? -5.106 3.353 -5.313 1.00 86.69 91 LYS A C 1
ATOM 714 O O . LYS A 1 91 ? -4.451 2.324 -5.442 1.00 86.69 91 LYS A O 1
ATOM 719 N N . LEU A 1 92 ? -6.430 3.357 -5.189 1.00 88.94 92 LEU A N 1
ATOM 720 C CA . LEU A 1 92 ? -7.246 2.152 -5.321 1.00 88.94 92 LEU A CA 1
ATOM 721 C C . LEU A 1 92 ? -6.993 1.509 -6.688 1.00 88.94 92 LEU A C 1
ATOM 723 O O . LEU A 1 92 ? -7.120 2.159 -7.723 1.00 88.94 92 LEU A O 1
ATOM 727 N N . SER A 1 93 ? -6.616 0.231 -6.689 1.00 89.19 93 SER A N 1
ATOM 728 C CA . SER A 1 93 ? -6.231 -0.490 -7.914 1.00 89.19 93 SER A CA 1
ATOM 729 C C . SER A 1 93 ? -7.359 -0.556 -8.951 1.00 89.19 93 SER A C 1
ATOM 731 O O . SER A 1 93 ? -7.115 -0.490 -10.154 1.00 89.19 93 SER A O 1
ATOM 733 N N . ASN A 1 94 ? -8.610 -0.630 -8.497 1.00 87.81 94 ASN A N 1
ATOM 734 C CA . ASN A 1 94 ? -9.794 -0.628 -9.354 1.00 87.81 94 ASN A CA 1
ATOM 735 C C . ASN A 1 94 ? -10.190 0.772 -9.860 1.00 87.81 94 ASN A C 1
ATOM 737 O O . ASN A 1 94 ? -11.011 0.859 -10.768 1.00 87.81 94 ASN A O 1
ATOM 741 N N . GLU A 1 95 ? -9.609 1.842 -9.314 1.00 88.06 95 GLU A N 1
ATOM 742 C CA . GLU A 1 95 ? -9.849 3.236 -9.719 1.00 88.06 95 GLU A CA 1
ATOM 743 C C . GLU A 1 95 ? -8.730 3.796 -10.617 1.00 88.06 95 GLU A C 1
ATOM 745 O O . GLU A 1 95 ? -8.705 4.992 -10.918 1.00 88.06 95 GLU A O 1
ATOM 750 N N . LEU A 1 96 ? -7.786 2.947 -11.041 1.00 81.44 96 LEU A N 1
ATOM 751 C CA . LEU A 1 96 ? -6.778 3.320 -12.030 1.00 81.44 96 LEU A CA 1
ATOM 752 C C . LEU A 1 96 ? -7.430 3.543 -13.394 1.00 81.44 96 LEU A C 1
ATOM 754 O O . LEU A 1 96 ? -8.152 2.667 -13.893 1.00 81.44 96 LEU A O 1
ATOM 758 N N . THR A 1 97 ? -7.125 4.683 -14.009 1.00 87.38 97 THR A N 1
ATOM 759 C CA . THR A 1 97 ? -7.472 4.970 -15.402 1.00 87.38 97 THR A CA 1
ATOM 760 C C . THR A 1 97 ? -6.692 4.049 -16.341 1.00 87.38 97 THR A C 1
ATOM 762 O O . THR A 1 97 ? -5.752 3.369 -15.937 1.00 87.38 97 THR A O 1
ATOM 765 N N . GLN A 1 98 ? -7.072 4.019 -17.619 1.00 81.25 98 GLN A N 1
ATOM 766 C CA . GLN A 1 98 ? -6.334 3.248 -18.621 1.00 81.25 98 GLN A CA 1
ATOM 767 C C . GLN A 1 98 ? -4.904 3.769 -18.832 1.00 81.25 98 GLN A C 1
ATOM 769 O O . GLN A 1 98 ? -4.024 2.975 -19.118 1.00 81.25 98 GLN A O 1
ATOM 774 N N . GLU A 1 99 ? -4.674 5.075 -18.681 1.00 84.75 99 GLU A N 1
ATOM 775 C CA . GLU A 1 99 ? -3.345 5.689 -18.809 1.00 84.75 99 GLU A CA 1
ATOM 776 C C . GLU A 1 99 ? -2.427 5.359 -17.621 1.00 84.75 99 GLU A C 1
ATOM 778 O O . GLU A 1 99 ? -1.213 5.293 -17.770 1.00 84.75 99 GLU A O 1
ATOM 783 N N . GLU A 1 100 ? -2.998 5.149 -16.433 1.00 81.06 100 GLU A N 1
ATOM 784 C CA . GLU A 1 100 ? -2.238 4.809 -15.225 1.00 81.06 100 GLU A CA 1
ATOM 785 C C . GLU A 1 100 ? -1.846 3.325 -15.135 1.00 81.06 100 GLU A C 1
ATOM 787 O O . GLU A 1 100 ? -1.027 2.978 -14.281 1.00 81.06 100 GLU A O 1
ATOM 792 N N . ARG A 1 101 ? -2.461 2.457 -15.947 1.00 79.88 101 ARG A N 1
ATOM 793 C CA . ARG A 1 101 ? -2.196 1.010 -15.999 1.00 79.88 101 ARG A CA 1
ATOM 794 C C . ARG A 1 101 ? -1.080 0.694 -16.985 1.00 79.88 101 ARG A C 1
ATOM 796 O O . ARG A 1 101 ? -0.244 -0.160 -16.622 1.00 79.88 101 ARG A O 1
#

pLDDT: mean 71.46, std 17.55, range [28.58, 91.94]